Protein AF-A0A9E5P6K0-F1 (afdb_monomer_lite)

Foldseek 3Di:
DFKAWDADDCVPPVRHVHIWIDDPPDTDDDDCVVVVVDDRVQKDADRPDGKDWDWDCPPPNIDIDIDGDTDGPPPPDCDPDPDDDPPPDPDPDD

pLDDT: mean 89.08, std 14.03, range [40.94, 98.5]

Structure (mmCIF, N/CA/C/O backbone):
data_AF-A0A9E5P6K0-F1
#
_entry.id   AF-A0A9E5P6K0-F1
#
loop_
_atom_site.group_PDB
_atom_site.id
_atom_site.type_symbol
_atom_site.label_atom_id
_atom_site.label_alt_id
_atom_site.label_comp_id
_atom_site.label_asym_id
_atom_site.label_entity_id
_atom_site.label_seq_id
_atom_site.pdbx_PDB_ins_code
_atom_site.Cartn_x
_atom_site.Cartn_y
_atom_site.Cartn_z
_atom_site.occupancy
_atom_site.B_iso_or_equiv
_atom_site.auth_seq_id
_atom_site.auth_comp_id
_atom_site.auth_asym_id
_atom_site.auth_atom_id
_atom_site.pdbx_PDB_model_num
ATOM 1 N N . MET A 1 1 ? -0.544 2.211 -20.044 1.00 89.50 1 MET A N 1
ATOM 2 C CA . MET A 1 1 ? -1.616 1.680 -19.180 1.00 89.50 1 MET A CA 1
ATOM 3 C C . MET A 1 1 ? -1.558 2.447 -17.884 1.00 89.50 1 MET A C 1
ATOM 5 O O . MET A 1 1 ? -0.471 2.535 -17.313 1.00 89.50 1 MET A O 1
ATOM 9 N N . GLU A 1 2 ? -2.684 3.022 -17.486 1.00 95.69 2 GLU A N 1
ATOM 10 C CA . GLU A 1 2 ? -2.796 3.753 -16.228 1.00 95.69 2 GLU A CA 1
ATOM 11 C C . GLU A 1 2 ? -2.939 2.773 -15.055 1.00 95.69 2 GLU A C 1
ATOM 13 O O . GLU A 1 2 ? -3.510 1.693 -15.237 1.00 95.69 2 GLU A O 1
ATOM 18 N N . PRO A 1 3 ? -2.366 3.089 -13.885 1.00 98.25 3 PRO A N 1
ATOM 19 C CA . PRO A 1 3 ? -2.643 2.356 -12.660 1.00 98.25 3 PRO A CA 1
ATOM 20 C C . PRO A 1 3 ? -4.055 2.665 -12.140 1.00 98.25 3 PRO A C 1
ATOM 22 O O . PRO A 1 3 ? -4.531 3.793 -12.245 1.00 98.25 3 PRO A O 1
ATOM 25 N N . GLU A 1 4 ? -4.700 1.676 -11.533 1.00 98.19 4 GLU A N 1
ATOM 26 C CA . GLU A 1 4 ? -6.037 1.794 -10.948 1.00 98.19 4 GLU A CA 1
ATOM 27 C C . GLU A 1 4 ? -6.134 1.003 -9.640 1.00 98.19 4 GLU A C 1
ATOM 29 O O . GLU A 1 4 ? -5.419 0.014 -9.438 1.00 98.19 4 GLU A O 1
ATOM 34 N N . PHE A 1 5 ? -7.031 1.437 -8.756 1.00 98.50 5 PHE A N 1
ATOM 35 C CA . PHE A 1 5 ? -7.461 0.617 -7.633 1.00 98.50 5 PHE A CA 1
ATOM 36 C C . PHE A 1 5 ? -8.494 -0.406 -8.100 1.00 98.50 5 PHE A C 1
ATOM 38 O O . PHE A 1 5 ? -9.354 -0.100 -8.925 1.00 98.50 5 PHE A O 1
ATOM 45 N N . ILE A 1 6 ? -8.423 -1.609 -7.544 1.00 97.88 6 ILE A N 1
ATOM 46 C CA . ILE A 1 6 ? -9.421 -2.660 -7.723 1.00 97.88 6 ILE A CA 1
ATOM 47 C C . ILE A 1 6 ? -9.871 -3.170 -6.357 1.00 97.88 6 ILE A C 1
ATOM 49 O O . ILE A 1 6 ? -9.087 -3.203 -5.406 1.00 97.88 6 ILE A O 1
ATOM 53 N N . GLU A 1 7 ? -11.126 -3.589 -6.273 1.00 97.75 7 GLU A N 1
ATOM 54 C CA . GLU A 1 7 ? -11.721 -4.176 -5.076 1.00 97.75 7 GLU A CA 1
ATOM 55 C C . GLU A 1 7 ? -12.084 -5.645 -5.312 1.00 97.75 7 GLU A C 1
ATOM 57 O O . GLU A 1 7 ? -12.384 -6.062 -6.436 1.00 97.75 7 GLU A O 1
ATOM 62 N N . GLY A 1 8 ? -12.016 -6.439 -4.244 1.00 96.31 8 GLY A N 1
ATOM 63 C CA . GLY A 1 8 ? -12.509 -7.811 -4.243 1.00 96.31 8 GLY A CA 1
ATOM 64 C C . GLY A 1 8 ? -14.033 -7.863 -4.127 1.00 96.31 8 GLY A C 1
ATOM 65 O O . GLY A 1 8 ? -14.682 -6.901 -3.720 1.00 96.31 8 GLY A O 1
ATOM 66 N N . ASP A 1 9 ? -14.617 -9.020 -4.446 1.00 97.50 9 ASP A N 1
ATOM 67 C CA . ASP A 1 9 ? -16.030 -9.265 -4.152 1.00 97.50 9 ASP A CA 1
ATOM 68 C C . ASP A 1 9 ? -16.280 -9.113 -2.633 1.00 97.50 9 ASP A C 1
ATOM 70 O O . ASP A 1 9 ? -15.514 -9.673 -1.844 1.00 97.50 9 ASP A O 1
ATOM 74 N N . PRO A 1 10 ? -17.353 -8.430 -2.186 1.00 96.00 10 PRO A N 1
ATOM 75 C CA . PRO A 1 10 ? -17.613 -8.188 -0.761 1.00 96.00 10 PRO A CA 1
ATOM 76 C C . PRO A 1 10 ? -17.707 -9.444 0.127 1.00 96.00 10 PRO A C 1
ATOM 78 O O . PRO A 1 10 ? -17.618 -9.350 1.358 1.00 96.00 10 PRO A O 1
ATOM 81 N N . ARG A 1 11 ? -17.918 -10.623 -0.474 1.00 96.88 11 ARG A N 1
ATOM 82 C CA . ARG A 1 11 ? -17.940 -11.924 0.216 1.00 96.88 11 ARG A CA 1
ATOM 83 C C . ARG A 1 11 ? -16.543 -12.442 0.565 1.00 96.88 11 ARG A C 1
ATOM 85 O O . ARG A 1 11 ? -16.435 -13.356 1.381 1.00 96.88 11 ARG A O 1
ATOM 92 N N . VAL A 1 12 ? -15.485 -11.886 -0.022 1.00 97.88 12 VAL A N 1
ATOM 93 C CA . VAL A 1 12 ? -14.098 -12.225 0.310 1.00 97.88 12 VAL A 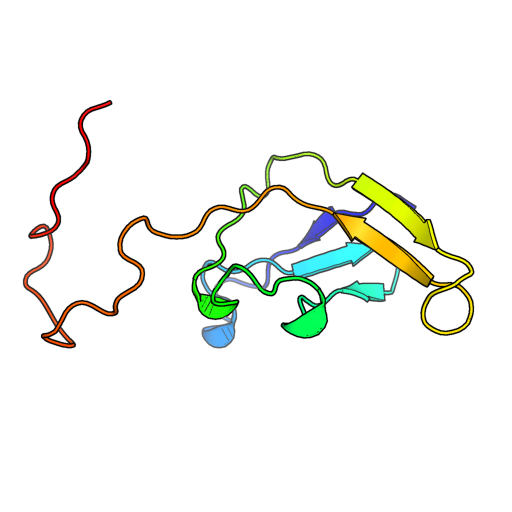CA 1
ATOM 94 C C . VAL A 1 12 ? -13.717 -11.503 1.599 1.00 97.88 12 VAL A C 1
ATOM 96 O O . VAL A 1 12 ? -13.313 -10.347 1.594 1.00 97.88 12 VAL A O 1
ATOM 99 N N . GLU A 1 13 ? -13.866 -12.199 2.726 1.00 97.94 13 GLU A N 1
ATOM 100 C CA . GLU A 1 13 ? -13.601 -11.657 4.068 1.00 97.94 13 GLU A CA 1
ATOM 101 C C . GLU A 1 13 ? -12.223 -10.996 4.188 1.00 97.94 13 GLU A C 1
ATOM 103 O O . GLU A 1 13 ? -12.105 -9.915 4.757 1.00 97.94 13 GLU A O 1
ATOM 108 N N . ALA A 1 14 ? -11.196 -11.639 3.626 1.00 96.69 14 ALA A N 1
ATOM 109 C CA . ALA A 1 14 ? -9.808 -11.199 3.731 1.00 96.69 14 ALA A CA 1
ATOM 110 C C . ALA A 1 14 ? -9.544 -9.832 3.077 1.00 96.69 14 ALA A C 1
ATOM 112 O O . ALA A 1 14 ? -8.631 -9.132 3.505 1.00 96.69 14 ALA A O 1
ATOM 113 N N . ASP A 1 15 ? -10.369 -9.444 2.100 1.00 96.31 15 ASP A N 1
ATOM 114 C CA . ASP A 1 15 ? -10.216 -8.202 1.338 1.00 96.31 15 ASP A CA 1
ATOM 115 C C . ASP A 1 15 ? -11.259 -7.148 1.739 1.00 96.31 15 ASP A C 1
ATOM 117 O O . ASP A 1 15 ? -11.347 -6.080 1.127 1.00 96.31 15 ASP A O 1
ATOM 121 N N . ARG A 1 16 ? -12.087 -7.416 2.760 1.00 95.88 16 ARG A N 1
ATOM 122 C CA . ARG A 1 16 ? -13.165 -6.495 3.123 1.00 95.88 16 ARG A CA 1
ATOM 123 C C . ARG A 1 16 ? -12.601 -5.144 3.562 1.00 95.88 16 ARG A C 1
ATOM 125 O O . ARG A 1 16 ? -11.883 -5.041 4.552 1.00 95.88 16 ARG A O 1
ATOM 132 N N . GLY A 1 17 ? -13.021 -4.091 2.861 1.00 94.44 17 GLY A N 1
ATOM 133 C CA . GLY A 1 17 ? -12.574 -2.722 3.128 1.00 94.44 17 GLY A CA 1
ATOM 134 C C . GLY A 1 17 ? -11.140 -2.444 2.670 1.00 94.44 17 GLY A C 1
ATOM 135 O O . GLY A 1 17 ? -10.585 -1.412 3.044 1.00 94.44 17 GLY A O 1
ATOM 136 N N . ALA A 1 18 ? -10.549 -3.342 1.880 1.00 96.69 18 ALA A N 1
ATOM 137 C CA . ALA A 1 18 ? -9.247 -3.176 1.261 1.00 96.69 18 ALA A CA 1
ATOM 138 C C . ALA A 1 18 ? -9.379 -2.997 -0.258 1.00 96.69 18 ALA A C 1
ATOM 140 O O . ALA A 1 18 ? -10.376 -3.368 -0.876 1.00 96.69 18 ALA A O 1
ATOM 141 N N . VAL A 1 19 ? -8.335 -2.430 -0.856 1.00 97.88 19 VAL A N 1
ATOM 142 C CA . VAL A 1 19 ? -8.164 -2.315 -2.306 1.00 97.88 19 VAL A CA 1
ATOM 143 C C . VAL A 1 19 ? -6.770 -2.795 -2.685 1.00 97.88 19 VAL A C 1
ATOM 145 O O . VAL A 1 19 ? -5.830 -2.669 -1.898 1.00 97.88 19 VAL A O 1
ATOM 148 N N . ALA A 1 20 ? -6.623 -3.300 -3.905 1.00 98.19 20 ALA A N 1
ATOM 149 C CA . ALA A 1 20 ? -5.327 -3.566 -4.516 1.00 98.19 20 ALA A CA 1
ATOM 150 C C . ALA A 1 20 ? -5.030 -2.527 -5.602 1.00 98.19 20 ALA A C 1
ATOM 152 O O . ALA A 1 20 ? -5.940 -1.944 -6.187 1.00 98.19 20 ALA A O 1
ATOM 153 N N . ILE A 1 21 ? -3.749 -2.309 -5.896 1.00 98.44 21 ILE A N 1
ATOM 154 C CA . ILE A 1 21 ? -3.317 -1.491 -7.032 1.00 98.44 21 ILE A CA 1
ATOM 155 C C . ILE A 1 21 ? -2.971 -2.430 -8.183 1.00 98.44 21 ILE A C 1
ATOM 157 O O . ILE A 1 21 ? -2.156 -3.341 -8.014 1.00 98.44 21 ILE A O 1
ATOM 161 N N . ARG A 1 22 ? -3.532 -2.180 -9.369 1.00 98.38 22 ARG A N 1
ATOM 162 C CA . ARG A 1 22 ? -3.089 -2.837 -10.604 1.00 98.38 22 ARG A CA 1
ATOM 163 C C . ARG A 1 22 ? -2.636 -1.835 -11.649 1.00 98.38 22 ARG A C 1
ATOM 165 O O . ARG A 1 22 ? -3.110 -0.705 -11.694 1.00 98.38 22 ARG A O 1
ATOM 172 N N . ARG A 1 23 ? -1.770 -2.282 -12.555 1.00 97.94 23 ARG A N 1
ATOM 173 C CA . ARG A 1 23 ? -1.450 -1.572 -13.799 1.00 97.94 23 ARG A CA 1
ATOM 174 C C . ARG A 1 23 ? -1.340 -2.578 -14.938 1.00 97.94 23 ARG A C 1
ATOM 176 O O . ARG A 1 23 ? -0.325 -3.261 -15.085 1.00 97.94 23 ARG A O 1
ATOM 183 N N . GLY A 1 24 ? -2.385 -2.667 -15.756 1.00 96.44 24 GLY A N 1
ATOM 184 C CA . GLY A 1 24 ? -2.501 -3.743 -16.742 1.00 96.44 24 GLY A CA 1
ATOM 185 C C . GLY A 1 24 ? -2.627 -5.110 -16.053 1.00 96.44 24 GLY A C 1
ATOM 186 O O . GLY A 1 24 ? -3.441 -5.234 -15.142 1.00 96.44 24 GLY A O 1
ATOM 187 N N . PRO A 1 25 ? -1.840 -6.132 -16.442 1.00 96.94 25 PRO A N 1
ATOM 188 C CA . PRO A 1 25 ? -1.924 -7.464 -15.840 1.00 96.94 25 PRO A CA 1
ATOM 189 C C . PRO A 1 25 ? -1.183 -7.586 -14.498 1.00 96.94 25 PRO A C 1
ATOM 191 O O . PRO A 1 25 ? -1.217 -8.650 -13.886 1.00 96.94 25 PRO A O 1
ATOM 194 N N . LEU A 1 26 ? -0.471 -6.542 -14.060 1.00 97.62 26 LEU A N 1
ATOM 195 C CA . LEU A 1 26 ? 0.373 -6.589 -12.866 1.00 97.62 26 LEU A CA 1
ATOM 196 C C . LEU A 1 26 ? -0.369 -6.058 -11.641 1.00 97.62 26 LEU A C 1
ATOM 198 O O . LEU A 1 26 ? -0.905 -4.948 -11.681 1.00 97.62 26 LEU A O 1
ATOM 202 N N . ILE A 1 27 ? -0.328 -6.830 -10.555 1.00 98.19 27 ILE A N 1
ATOM 203 C CA . ILE A 1 27 ? -0.734 -6.410 -9.211 1.00 98.19 27 ILE A CA 1
ATOM 204 C C . ILE A 1 27 ? 0.497 -5.901 -8.462 1.00 98.19 27 ILE A C 1
ATOM 206 O O . ILE A 1 27 ? 1.571 -6.497 -8.545 1.00 98.19 27 ILE A O 1
ATOM 210 N N . TYR A 1 28 ? 0.331 -4.788 -7.759 1.00 97.94 28 TYR A N 1
ATOM 211 C CA . TYR A 1 28 ? 1.375 -4.129 -6.985 1.00 97.94 28 TYR A CA 1
ATOM 212 C C . TYR A 1 28 ? 1.220 -4.417 -5.492 1.00 97.94 28 TYR A C 1
ATOM 214 O O . TYR A 1 28 ? 0.113 -4.641 -5.004 1.00 97.94 28 TYR A O 1
ATOM 222 N N . CYS A 1 29 ? 2.335 -4.342 -4.768 1.00 96.62 29 CYS A N 1
ATOM 223 C CA . CYS A 1 29 ? 2.399 -4.505 -3.319 1.00 96.62 29 CYS A CA 1
ATOM 224 C C . CYS A 1 29 ? 3.084 -3.297 -2.671 1.00 96.62 29 CYS A C 1
ATOM 226 O O . CYS A 1 29 ? 3.861 -2.592 -3.315 1.00 96.62 29 CYS A O 1
ATOM 228 N N . LEU A 1 30 ? 2.815 -3.089 -1.381 1.00 96.56 30 LEU A N 1
ATOM 229 C CA . LEU A 1 30 ? 3.602 -2.198 -0.533 1.00 96.56 30 LEU A CA 1
ATOM 230 C C . LEU A 1 30 ? 4.638 -3.024 0.229 1.00 96.56 30 LEU A C 1
ATOM 232 O O . LEU A 1 30 ? 4.281 -4.007 0.877 1.00 96.56 30 LEU A O 1
ATOM 236 N N . GLU A 1 31 ? 5.901 -2.604 0.196 1.00 96.06 31 GLU A N 1
ATOM 237 C CA . GLU A 1 31 ? 6.980 -3.248 0.947 1.00 96.06 31 GLU A CA 1
ATOM 238 C C . GLU A 1 31 ? 7.566 -2.298 1.999 1.00 96.06 31 GLU A C 1
ATOM 240 O O . GLU A 1 31 ? 7.662 -1.081 1.806 1.00 96.06 31 GLU A O 1
ATOM 245 N N . ALA A 1 32 ? 7.967 -2.855 3.145 1.00 95.38 32 ALA A N 1
ATOM 246 C CA . ALA A 1 32 ? 8.508 -2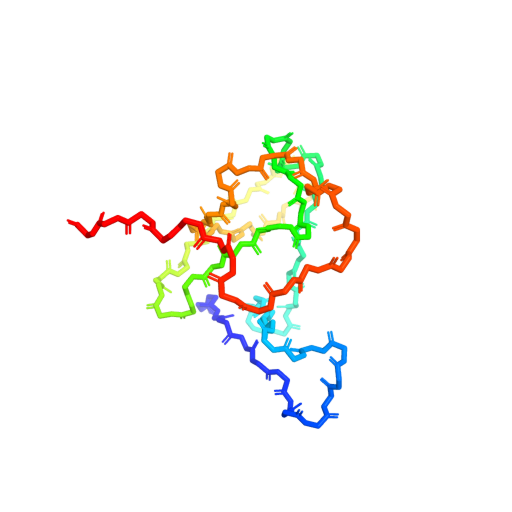.079 4.260 1.00 95.38 32 ALA A CA 1
ATOM 247 C C . ALA A 1 32 ? 9.797 -1.299 3.912 1.00 95.38 32 ALA A C 1
ATOM 249 O O . ALA A 1 32 ? 9.934 -0.167 4.382 1.00 95.38 32 ALA A O 1
ATOM 250 N N . PRO A 1 33 ? 10.733 -1.819 3.083 1.00 94.62 33 PRO A N 1
ATOM 251 C CA . PRO A 1 33 ? 11.917 -1.066 2.666 1.00 94.62 33 PRO A CA 1
ATOM 252 C C . PRO A 1 33 ? 11.617 0.234 1.908 1.00 94.62 33 PRO A C 1
ATOM 254 O O . PRO A 1 33 ? 12.433 1.155 1.990 1.00 94.62 33 PRO A O 1
ATOM 257 N N . ASP A 1 34 ? 10.467 0.326 1.238 1.00 94.56 34 ASP A N 1
ATOM 258 C CA . ASP A 1 34 ? 10.047 1.514 0.481 1.00 94.56 34 ASP A CA 1
ATOM 259 C C . ASP A 1 34 ? 9.180 2.462 1.325 1.00 94.56 34 ASP A C 1
ATOM 261 O O . ASP A 1 34 ? 9.163 3.670 1.104 1.00 94.56 34 ASP A O 1
ATOM 265 N N . ASN A 1 35 ? 8.505 1.930 2.349 1.00 94.38 35 ASN A N 1
ATOM 266 C CA . ASN A 1 35 ? 7.512 2.633 3.168 1.00 94.38 35 ASN A CA 1
ATOM 267 C C . ASN A 1 35 ? 7.924 2.684 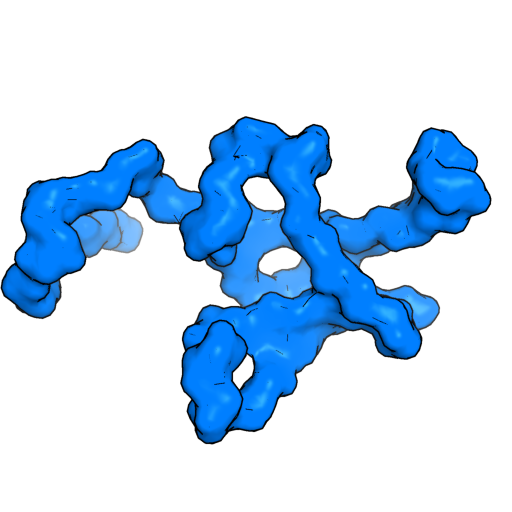4.651 1.00 94.38 35 ASN A C 1
ATOM 269 O O . ASN A 1 35 ? 7.128 2.442 5.554 1.00 94.38 35 ASN A O 1
ATOM 273 N N . ARG A 1 36 ? 9.196 2.995 4.919 1.00 90.50 36 ARG A N 1
ATOM 274 C CA . ARG A 1 36 ? 9.842 2.829 6.241 1.00 90.50 36 ARG A CA 1
ATOM 275 C C . ARG A 1 36 ? 9.217 3.624 7.388 1.00 90.50 36 ARG A C 1
ATOM 277 O O . ARG A 1 36 ? 9.436 3.287 8.545 1.00 90.50 36 ARG A O 1
ATOM 284 N N . ALA A 1 37 ? 8.503 4.701 7.075 1.00 88.12 37 ALA A N 1
ATOM 285 C CA . ALA A 1 37 ? 7.921 5.599 8.069 1.00 88.12 37 ALA A CA 1
ATOM 286 C C . ALA A 1 37 ? 6.560 5.123 8.606 1.00 88.12 37 ALA A C 1
ATOM 288 O O . ALA A 1 37 ? 6.009 5.768 9.495 1.00 88.12 37 ALA A O 1
ATOM 289 N N . VAL A 1 38 ? 5.995 4.041 8.060 1.00 88.69 38 VAL A N 1
ATOM 290 C CA . VAL A 1 38 ? 4.625 3.612 8.357 1.00 88.69 38 VAL A CA 1
ATOM 291 C C . VAL A 1 38 ? 4.540 2.114 8.638 1.00 88.69 38 VAL A C 1
ATOM 293 O O . VAL A 1 38 ? 5.270 1.308 8.063 1.00 88.69 38 VAL A O 1
ATOM 296 N N . ALA A 1 39 ? 3.599 1.725 9.499 1.00 89.31 39 ALA A N 1
ATOM 297 C CA . ALA A 1 39 ? 3.166 0.339 9.601 1.00 89.31 39 ALA A CA 1
ATOM 298 C C . ALA A 1 39 ? 2.227 0.029 8.427 1.00 89.31 39 ALA A C 1
ATOM 300 O O . ALA A 1 39 ? 1.172 0.644 8.299 1.00 89.31 39 ALA A O 1
ATOM 301 N N . LEU A 1 40 ? 2.604 -0.921 7.565 1.00 92.31 40 LEU A N 1
ATOM 302 C CA . LEU A 1 40 ? 1.884 -1.182 6.310 1.00 92.31 40 LEU A CA 1
ATOM 303 C C . LEU A 1 40 ? 0.397 -1.507 6.515 1.00 92.31 40 LEU A C 1
ATOM 305 O O . LEU A 1 40 ? -0.439 -1.029 5.759 1.00 92.31 40 LEU A O 1
ATOM 309 N N . PHE A 1 41 ? 0.063 -2.271 7.558 1.00 90.38 41 PHE A N 1
ATOM 310 C CA . PHE A 1 41 ? -1.323 -2.645 7.869 1.00 90.38 41 PHE A CA 1
ATOM 311 C C . PHE A 1 41 ? -2.192 -1.475 8.346 1.00 90.38 41 PHE A C 1
ATOM 313 O O . PHE A 1 41 ? -3.414 -1.590 8.350 1.00 90.38 41 PHE A O 1
ATOM 320 N N . ASP A 1 42 ? -1.576 -0.360 8.735 1.00 91.31 42 ASP A N 1
ATOM 321 C CA . ASP A 1 42 ? -2.283 0.848 9.150 1.00 91.31 42 ASP A CA 1
ATOM 322 C C . ASP A 1 42 ? -2.456 1.844 7.994 1.00 91.31 42 ASP A C 1
ATOM 324 O O . ASP A 1 42 ? -3.140 2.859 8.154 1.00 91.31 42 ASP A O 1
ATOM 328 N N . VAL A 1 43 ? -1.860 1.571 6.827 1.00 94.12 43 VAL A N 1
ATOM 329 C CA . VAL A 1 43 ? -1.970 2.434 5.651 1.00 94.12 43 VAL A CA 1
ATOM 330 C C . VAL A 1 43 ? -3.399 2.411 5.128 1.00 94.12 43 VAL A C 1
ATOM 332 O O . VAL A 1 43 ? -3.967 1.370 4.807 1.00 94.12 43 VAL A O 1
ATOM 335 N N . ARG A 1 44 ? -3.968 3.604 5.000 1.00 94.88 44 ARG A N 1
ATOM 336 C CA . ARG A 1 44 ? -5.266 3.854 4.380 1.00 94.88 44 ARG A CA 1
ATOM 337 C C . ARG A 1 44 ? -5.070 4.714 3.148 1.00 94.88 44 ARG A C 1
ATOM 339 O O . ARG A 1 44 ? -4.244 5.625 3.152 1.00 94.88 44 ARG A O 1
ATOM 346 N N . VAL A 1 45 ? -5.860 4.455 2.119 1.00 95.94 45 VAL A N 1
ATOM 347 C CA . VAL A 1 45 ? -5.860 5.214 0.867 1.00 95.94 45 VAL A CA 1
ATOM 348 C C . VAL A 1 45 ? -7.283 5.636 0.534 1.00 95.94 45 VAL A C 1
ATOM 350 O O . VAL A 1 45 ? -8.233 4.956 0.910 1.00 95.94 45 VAL A O 1
ATOM 353 N N . ASP A 1 46 ? -7.421 6.757 -0.165 1.00 96.62 46 ASP A N 1
ATOM 354 C CA . ASP A 1 46 ? -8.662 7.124 -0.845 1.00 96.62 46 ASP A CA 1
ATOM 355 C C . ASP A 1 46 ? -8.647 6.497 -2.251 1.00 96.62 46 ASP A C 1
ATOM 357 O O . ASP A 1 46 ? -7.781 6.881 -3.044 1.00 96.62 46 ASP A O 1
ATOM 361 N N . PRO A 1 47 ? -9.541 5.544 -2.583 1.00 96.31 47 PRO A N 1
ATOM 362 C CA . PRO A 1 47 ? -9.591 4.943 -3.915 1.00 96.31 47 PRO A CA 1
ATOM 363 C C . PRO A 1 47 ? -10.006 5.919 -5.026 1.00 96.31 47 PRO A C 1
ATOM 365 O O . PRO A 1 47 ? -9.784 5.628 -6.199 1.00 96.31 47 PRO A O 1
ATOM 368 N N . GLY A 1 48 ? -10.589 7.075 -4.683 1.00 96.19 48 GLY A N 1
ATOM 369 C CA . GLY A 1 48 ? -10.948 8.125 -5.638 1.00 96.19 48 GLY A CA 1
ATOM 370 C C . GLY A 1 48 ? -9.767 8.989 -6.093 1.00 96.19 48 GLY A C 1
ATOM 371 O O . GLY A 1 48 ? -9.913 9.792 -7.016 1.00 96.19 48 GLY A O 1
ATOM 372 N N . GLN A 1 49 ? -8.593 8.848 -5.468 1.00 97.50 49 GLN A N 1
ATOM 373 C CA . GLN A 1 49 ? -7.416 9.630 -5.834 1.00 97.50 49 GLN A CA 1
ATOM 374 C C . GLN A 1 49 ? -6.780 9.144 -7.144 1.00 97.50 49 GLN A C 1
ATOM 376 O O . GLN A 1 49 ? -6.812 7.963 -7.488 1.00 97.50 49 GLN A O 1
ATOM 381 N N . GLN A 1 50 ? -6.073 10.046 -7.825 1.00 96.62 50 GLN A N 1
ATOM 382 C CA . GLN A 1 50 ? -5.246 9.666 -8.964 1.00 96.62 50 GLN A CA 1
ATOM 383 C C . GLN A 1 50 ? -3.930 9.017 -8.511 1.00 96.62 50 GLN A C 1
ATOM 385 O O . GLN A 1 50 ? -3.175 9.586 -7.717 1.00 96.62 50 GLN A O 1
ATOM 390 N N . LEU A 1 51 ? -3.629 7.852 -9.082 1.00 98.25 51 LEU A N 1
ATOM 391 C CA . LEU A 1 51 ? -2.356 7.155 -8.924 1.00 98.25 51 LEU A CA 1
ATOM 392 C C . LEU A 1 51 ? -1.304 7.711 -9.895 1.00 98.25 51 LEU A C 1
ATOM 394 O O . LEU A 1 51 ? -1.609 8.022 -11.046 1.00 98.25 51 LEU A O 1
ATOM 398 N N . ARG A 1 52 ? -0.047 7.821 -9.448 1.00 97.94 52 ARG A N 1
ATOM 399 C CA . ARG A 1 52 ? 1.087 8.214 -10.305 1.00 97.94 52 ARG A CA 1
ATOM 400 C C . ARG A 1 52 ? 1.961 7.008 -10.592 1.00 97.94 52 ARG A C 1
ATOM 402 O O . ARG A 1 52 ? 2.160 6.179 -9.715 1.00 97.94 52 ARG A O 1
ATOM 409 N N . SER A 1 53 ? 2.518 6.919 -11.797 1.00 97.75 53 SER A N 1
ATOM 410 C CA . SER A 1 53 ? 3.495 5.878 -12.122 1.00 97.75 53 SER A CA 1
ATOM 411 C C . SER A 1 53 ? 4.724 6.450 -12.815 1.00 97.75 53 SER A C 1
ATOM 413 O O . SER A 1 53 ? 4.619 7.390 -13.601 1.00 97.75 53 SER A O 1
ATOM 415 N N . SER A 1 54 ? 5.896 5.895 -12.512 1.00 97.44 54 SER A N 1
ATOM 416 C CA . SER A 1 54 ? 7.171 6.289 -13.118 1.00 97.44 54 SER A CA 1
ATOM 417 C C . SER A 1 54 ? 8.059 5.067 -13.341 1.0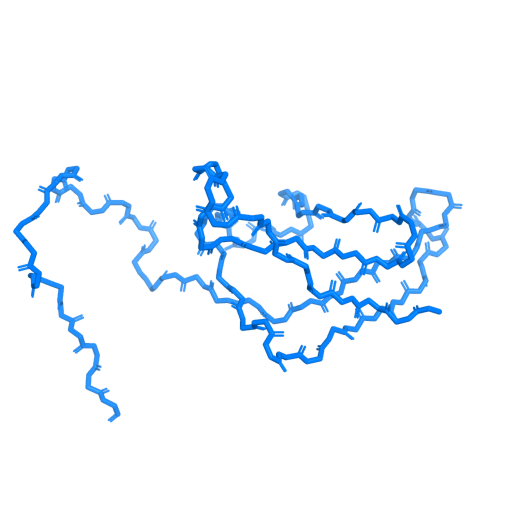0 97.44 54 SER A C 1
ATOM 419 O O . SER A 1 54 ? 8.035 4.113 -12.565 1.00 97.44 54 SER A O 1
ATOM 421 N N . HIS A 1 55 ? 8.811 5.046 -14.443 1.00 97.44 55 HIS A N 1
ATOM 422 C CA . HIS A 1 55 ? 9.751 3.961 -14.722 1.00 97.44 55 HIS A CA 1
ATOM 423 C C . HIS A 1 55 ? 11.108 4.244 -14.070 1.00 97.44 55 HIS A C 1
ATOM 425 O O . HIS A 1 55 ? 11.658 5.333 -14.228 1.00 97.44 55 HIS A O 1
ATOM 431 N N . ARG A 1 56 ? 11.635 3.258 -13.345 1.00 97.25 56 ARG A N 1
ATOM 432 C CA . ARG A 1 56 ? 12.891 3.303 -12.596 1.00 97.25 56 ARG A CA 1
ATOM 433 C C . ARG A 1 56 ? 13.834 2.243 -13.142 1.00 97.25 56 ARG A C 1
ATOM 435 O O . ARG A 1 56 ? 13.671 1.060 -12.858 1.00 97.25 56 ARG A O 1
ATOM 442 N N . THR A 1 57 ? 14.807 2.672 -13.940 1.00 97.50 57 THR A N 1
ATOM 443 C CA . THR A 1 57 ? 15.806 1.791 -14.573 1.00 97.50 57 THR A CA 1
ATOM 444 C C . THR A 1 57 ? 16.785 1.184 -13.568 1.00 97.50 57 THR A C 1
ATOM 446 O O . THR A 1 57 ? 17.384 0.149 -13.838 1.00 97.50 57 THR A O 1
ATOM 449 N N . ASP A 1 58 ? 16.934 1.818 -12.408 1.00 96.19 58 ASP A N 1
ATOM 450 C CA . ASP A 1 58 ? 17.841 1.454 -11.322 1.00 96.19 58 ASP A CA 1
ATOM 451 C C . ASP A 1 58 ? 17.241 0.457 -10.318 1.00 96.19 58 ASP A C 1
ATOM 453 O O . ASP A 1 58 ? 17.948 -0.034 -9.440 1.00 96.19 58 ASP A O 1
ATOM 457 N N . LEU A 1 59 ? 15.951 0.135 -10.445 1.00 95.25 59 LEU A N 1
ATOM 458 C CA . LEU A 1 59 ? 15.240 -0.754 -9.534 1.00 95.25 59 LEU A CA 1
ATOM 459 C C . LEU A 1 59 ? 14.855 -2.051 -10.244 1.00 95.25 59 LEU A C 1
ATOM 461 O O . LEU A 1 59 ? 14.186 -2.011 -11.274 1.00 95.25 59 LEU A O 1
ATOM 465 N N . LEU A 1 60 ? 15.254 -3.195 -9.673 1.00 91.12 60 LEU A N 1
ATOM 466 C CA . LEU A 1 60 ? 14.840 -4.540 -10.106 1.00 91.12 60 LEU A CA 1
ATOM 467 C C . LEU A 1 60 ? 14.904 -4.750 -11.636 1.00 91.12 60 LEU A C 1
ATOM 469 O O . LEU A 1 60 ? 13.955 -5.237 -12.244 1.00 91.12 60 LEU A O 1
ATOM 473 N N . ASN A 1 61 ? 16.034 -4.391 -12.258 1.00 93.94 61 ASN A N 1
ATOM 474 C CA . ASN A 1 61 ? 16.271 -4.476 -13.711 1.00 93.94 61 ASN A CA 1
ATOM 475 C C . ASN A 1 61 ? 15.348 -3.604 -14.585 1.00 93.94 61 ASN A C 1
ATOM 477 O O . ASN A 1 61 ? 15.156 -3.902 -15.763 1.00 93.94 61 ASN A O 1
ATOM 481 N N . GLY A 1 62 ? 14.798 -2.519 -14.040 1.00 95.50 62 GLY A N 1
ATOM 482 C CA . GLY A 1 62 ? 13.919 -1.612 -14.769 1.00 95.50 62 GLY A CA 1
ATOM 483 C C . GLY A 1 62 ? 12.450 -1.902 -14.501 1.00 95.50 62 GLY A C 1
ATOM 484 O O . GLY A 1 62 ? 11.793 -2.612 -15.260 1.00 95.50 62 GLY A O 1
ATOM 485 N N . LEU A 1 63 ? 11.907 -1.292 -13.449 1.00 96.12 63 LEU A N 1
ATOM 486 C CA . LEU A 1 63 ? 10.524 -1.484 -13.019 1.00 96.12 63 LEU A CA 1
ATOM 487 C C . LEU A 1 63 ? 9.737 -0.172 -13.082 1.00 96.12 63 LEU A C 1
ATOM 489 O O . LEU A 1 63 ? 10.248 0.905 -12.791 1.00 96.12 63 LEU A O 1
ATOM 493 N N . THR A 1 64 ? 8.454 -0.245 -13.427 1.00 97.50 64 THR A N 1
ATOM 494 C CA . THR A 1 64 ? 7.530 0.867 -13.176 1.00 97.50 64 THR A CA 1
ATOM 495 C C . THR A 1 64 ? 7.045 0.825 -11.734 1.00 97.50 64 THR A C 1
ATOM 497 O O . THR A 1 64 ? 6.400 -0.146 -11.350 1.00 97.50 64 THR A O 1
ATOM 500 N N . VAL A 1 65 ? 7.297 1.890 -10.977 1.00 97.81 65 VAL A N 1
ATOM 501 C CA . VAL A 1 65 ? 6.786 2.116 -9.618 1.00 97.81 65 VAL A CA 1
ATOM 502 C C . VAL A 1 65 ? 5.453 2.857 -9.695 1.00 97.81 65 VAL A C 1
ATOM 504 O O . VAL A 1 65 ? 5.249 3.673 -10.599 1.00 97.81 65 VAL A O 1
ATOM 507 N N . VAL A 1 66 ? 4.548 2.569 -8.758 1.00 98.25 66 VAL A N 1
ATOM 508 C CA . VAL A 1 66 ? 3.279 3.286 -8.586 1.00 98.25 66 VAL A CA 1
ATOM 509 C C . VAL A 1 66 ? 3.270 3.953 -7.216 1.00 98.25 66 VAL A C 1
ATOM 511 O O . VAL A 1 66 ? 3.594 3.322 -6.215 1.00 98.25 66 VAL A O 1
ATOM 514 N N . GLU A 1 67 ? 2.893 5.227 -7.178 1.00 97.69 67 GLU A N 1
ATOM 515 C CA . GLU A 1 67 ? 2.805 6.034 -5.967 1.00 97.69 67 GLU A CA 1
ATOM 516 C C . GLU A 1 67 ? 1.356 6.459 -5.709 1.00 97.69 67 GLU A C 1
ATOM 518 O O . GLU A 1 67 ? 0.655 6.933 -6.610 1.00 97.69 67 GLU A O 1
ATOM 523 N N . ALA A 1 68 ? 0.943 6.356 -4.447 1.00 96.62 68 ALA A N 1
ATOM 524 C CA . ALA A 1 68 ? -0.338 6.825 -3.935 1.00 96.62 68 ALA A CA 1
ATOM 525 C C . ALA A 1 68 ? -0.111 7.695 -2.695 1.00 96.62 68 ALA A C 1
ATOM 527 O O . ALA A 1 68 ? 0.863 7.512 -1.963 1.00 96.62 68 ALA A O 1
ATOM 528 N N . ARG A 1 69 ? -1.021 8.632 -2.426 1.00 95.88 69 ARG A N 1
ATOM 529 C CA . ARG A 1 69 ? -1.090 9.278 -1.114 1.00 95.88 69 ARG A CA 1
ATOM 530 C C . ARG A 1 69 ? -1.814 8.332 -0.161 1.00 95.88 69 ARG A C 1
ATOM 532 O O . ARG A 1 69 ? -2.931 7.892 -0.436 1.00 95.88 69 ARG A O 1
ATOM 539 N N . GLY A 1 70 ? -1.164 8.035 0.955 1.00 93.56 70 GLY A N 1
ATOM 540 C CA . GLY A 1 70 ? -1.739 7.274 2.055 1.00 93.56 70 GLY A CA 1
ATOM 541 C C . GLY A 1 70 ? -1.776 8.097 3.336 1.00 93.56 70 GLY A C 1
ATOM 542 O O . GLY A 1 70 ? -1.059 9.088 3.477 1.00 93.56 70 GLY A O 1
ATOM 543 N N . ALA A 1 71 ? -2.606 7.666 4.275 1.00 92.62 71 ALA A N 1
ATOM 544 C CA . ALA A 1 71 ? -2.638 8.163 5.640 1.00 92.62 71 ALA A CA 1
ATOM 545 C C . ALA A 1 71 ? -2.491 6.991 6.610 1.00 92.62 71 ALA A C 1
ATOM 547 O O . ALA A 1 71 ? -2.931 5.878 6.324 1.00 92.62 71 ALA A O 1
ATOM 548 N N . VAL A 1 72 ? -1.912 7.261 7.774 1.00 89.94 72 VAL A N 1
ATOM 549 C CA . VAL A 1 72 ? -1.914 6.343 8.916 1.00 89.94 72 VAL A CA 1
ATOM 550 C C . VAL A 1 72 ? -2.686 6.985 10.070 1.00 89.94 72 VAL A C 1
ATOM 552 O O . VAL A 1 72 ? -2.745 8.216 10.150 1.00 89.94 72 VAL A O 1
ATOM 555 N N . PRO A 1 73 ? -3.309 6.200 10.963 1.00 82.00 73 PRO A N 1
ATOM 556 C CA . PRO A 1 73 ? -3.880 6.722 12.196 1.00 82.00 73 PRO A CA 1
ATOM 557 C C . PRO A 1 73 ? -2.831 7.509 12.995 1.00 82.00 73 PRO A C 1
ATOM 559 O O . PRO A 1 73 ? -1.683 7.088 13.100 1.00 82.00 73 PRO A O 1
ATOM 562 N N . ALA A 1 74 ? -3.237 8.638 13.584 1.00 69.38 74 ALA A N 1
ATOM 563 C CA . ALA A 1 74 ? -2.356 9.481 14.401 1.00 69.38 74 ALA A CA 1
ATOM 564 C C . ALA A 1 74 ? -1.822 8.758 15.656 1.00 69.38 74 ALA A C 1
ATOM 566 O O . ALA A 1 74 ? -0.760 9.097 16.172 1.00 69.38 74 ALA A O 1
ATOM 567 N N . GLU A 1 75 ? -2.542 7.743 16.137 1.00 63.44 75 GLU A N 1
ATOM 568 C CA . GLU A 1 75 ? -2.104 6.890 17.238 1.00 63.44 75 GLU A CA 1
ATOM 569 C C . GLU A 1 75 ? -1.252 5.740 16.688 1.00 63.44 75 GLU A C 1
ATOM 571 O O . GLU A 1 75 ? -1.763 4.683 16.327 1.00 63.44 75 GLU A O 1
ATOM 576 N N . GLY A 1 76 ? 0.068 5.939 16.649 1.00 55.53 76 GLY A N 1
ATOM 577 C CA . GLY A 1 76 ? 1.063 4.917 16.29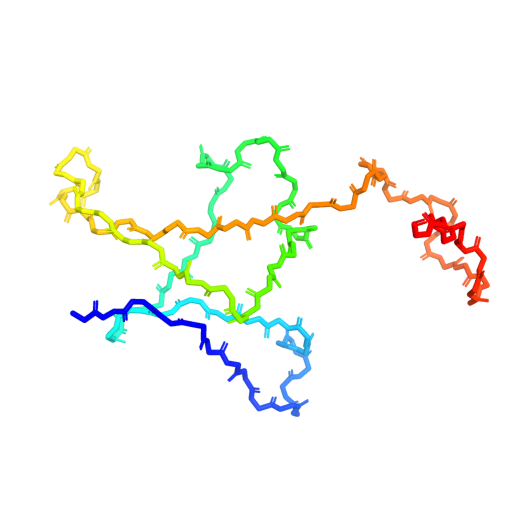4 1.00 55.53 76 GLY A CA 1
ATOM 578 C C . GLY A 1 76 ? 1.223 3.793 17.326 1.00 55.53 76 GLY A C 1
ATOM 579 O O . GLY A 1 76 ? 2.303 3.227 17.457 1.00 55.53 76 GLY A O 1
ATOM 580 N N . ASN A 1 77 ? 0.188 3.487 18.104 1.00 56.75 77 ASN A N 1
ATOM 581 C CA . ASN A 1 77 ? 0.242 2.477 19.146 1.00 56.75 77 ASN A CA 1
ATOM 582 C C . ASN A 1 77 ? -1.133 1.822 19.250 1.00 56.75 77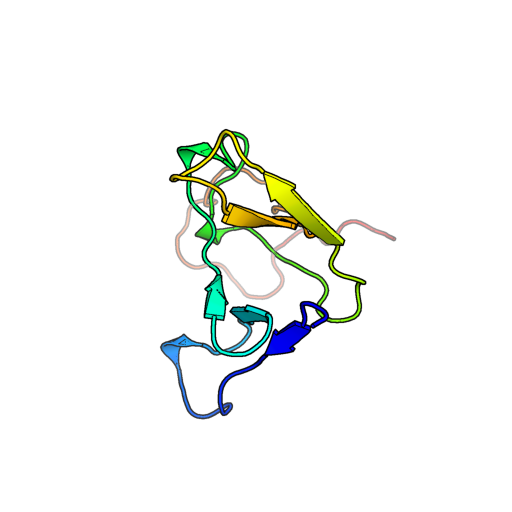 ASN A C 1
ATOM 584 O O . ASN A 1 77 ? -2.106 2.516 19.533 1.00 56.75 77 ASN A O 1
ATOM 588 N N . ARG A 1 78 ? -1.221 0.505 19.010 1.00 61.97 78 ARG A N 1
ATOM 589 C CA . ARG A 1 78 ? -2.454 -0.270 19.225 1.00 61.97 78 ARG A CA 1
ATOM 590 C C . ARG A 1 78 ? -2.907 -0.023 20.660 1.00 61.97 78 ARG A C 1
ATOM 592 O O . ARG A 1 78 ? -2.224 -0.473 21.580 1.00 61.97 78 ARG A O 1
ATOM 599 N N . PRO A 1 79 ? -3.991 0.723 20.887 1.00 59.88 79 PRO A N 1
ATOM 600 C CA . PRO A 1 79 ? -4.198 1.257 22.208 1.00 59.88 79 PRO A CA 1
ATOM 601 C C . PRO A 1 79 ? -4.887 0.152 23.025 1.00 59.88 79 PRO A C 1
ATOM 603 O O . PRO A 1 79 ? -6.058 -0.149 22.810 1.00 59.88 79 PRO A O 1
ATOM 606 N N . GLU A 1 80 ? -4.139 -0.487 23.934 1.00 68.25 80 GLU A N 1
ATOM 607 C CA . GLU A 1 80 ? -4.669 -1.412 24.953 1.00 68.25 80 GLU A CA 1
ATOM 608 C C . GLU A 1 80 ? -5.915 -0.788 25.607 1.00 68.25 80 GLU A C 1
ATOM 610 O O . GLU A 1 80 ? -5.893 0.409 25.923 1.00 68.25 80 GLU A O 1
ATOM 615 N N . PRO A 1 81 ? -7.026 -1.520 25.794 1.00 81.06 81 PRO A N 1
ATOM 616 C CA . PRO A 1 81 ? -7.224 -2.954 25.541 1.00 81.06 81 PRO A CA 1
ATOM 617 C C . PRO A 1 81 ? -7.494 -3.312 24.066 1.00 81.06 81 PRO A C 1
ATOM 619 O O . PRO A 1 81 ? -7.992 -2.487 23.300 1.00 81.06 81 PRO A O 1
ATOM 622 N N . LEU A 1 82 ? -7.253 -4.583 23.703 1.00 83.12 82 LEU A N 1
ATOM 623 C CA . LEU A 1 82 ? -7.537 -5.159 22.371 1.00 83.12 82 LEU A CA 1
ATOM 624 C C . LEU A 1 82 ? -8.973 -4.895 21.876 1.00 83.12 82 LEU A C 1
ATOM 626 O O . LEU A 1 82 ? -9.185 -4.677 20.685 1.00 83.12 82 LEU A O 1
ATOM 630 N N . TYR A 1 83 ? -9.950 -4.898 22.786 1.00 83.94 83 TYR A N 1
ATOM 631 C CA . TYR A 1 83 ? -11.353 -4.588 22.505 1.00 83.94 83 TYR A CA 1
ATOM 632 C C . TYR A 1 83 ? -11.816 -3.420 23.371 1.00 83.94 83 TYR A C 1
ATOM 634 O O . TYR A 1 83 ? -11.539 -3.385 24.567 1.00 83.94 83 TYR A O 1
ATOM 642 N N . ARG A 1 84 ? -12.564 -2.485 22.782 1.00 78.75 84 ARG A N 1
ATOM 643 C CA . ARG A 1 84 ? -13.090 -1.289 23.456 1.00 78.75 84 ARG A CA 1
ATOM 644 C C . ARG A 1 84 ? -14.588 -1.156 23.219 1.00 78.75 84 ARG A C 1
ATOM 646 O O . ARG A 1 84 ? -15.112 -1.669 22.232 1.00 78.75 84 ARG A O 1
ATOM 653 N N . THR A 1 85 ? -15.265 -0.423 24.099 1.00 88.31 85 THR A N 1
ATOM 654 C CA . THR A 1 85 ? -16.661 -0.027 23.889 1.00 88.31 85 THR A CA 1
ATOM 655 C C . THR A 1 85 ? -16.782 0.785 22.599 1.00 88.31 85 THR A C 1
ATOM 657 O O . THR A 1 85 ? -16.030 1.736 22.379 1.00 88.31 85 THR A O 1
ATOM 660 N N . ALA A 1 86 ? -17.731 0.421 21.737 1.00 83.94 86 ALA A N 1
ATOM 661 C CA . ALA A 1 86 ? -17.969 1.136 20.488 1.00 83.94 86 ALA A CA 1
ATOM 662 C C . ALA A 1 86 ? -18.268 2.627 20.748 1.00 83.94 86 ALA A C 1
ATOM 664 O O . ALA A 1 86 ? -19.026 2.964 21.654 1.00 83.94 86 ALA A O 1
ATOM 665 N N . GLY A 1 87 ? -17.658 3.517 19.957 1.00 78.50 87 GLY A N 1
ATOM 666 C CA . GLY A 1 87 ? -17.836 4.972 20.076 1.00 78.50 87 GLY A CA 1
ATOM 667 C C . GLY A 1 87 ? -16.922 5.673 21.089 1.00 78.50 87 GLY A C 1
ATOM 668 O O . GLY A 1 87 ? -16.973 6.890 21.197 1.00 78.50 87 GLY A O 1
ATOM 669 N N . SER A 1 88 ? -16.038 4.957 21.792 1.00 75.94 88 SER A N 1
ATOM 670 C CA . SER A 1 88 ? -15.151 5.557 22.804 1.00 75.94 88 SER A CA 1
ATOM 671 C C . SER A 1 88 ? -13.939 6.320 22.242 1.00 75.94 88 SER A C 1
ATOM 673 O O . SER A 1 88 ? -13.060 6.711 23.010 1.00 75.94 88 SER A O 1
ATOM 675 N N . ARG A 1 89 ? -13.811 6.467 20.916 1.00 65.56 89 ARG A N 1
ATOM 676 C CA . ARG A 1 89 ? -12.679 7.163 20.287 1.00 65.56 89 ARG A CA 1
ATOM 677 C C . ARG A 1 89 ? -13.017 8.644 20.174 1.00 65.56 89 ARG A C 1
ATOM 679 O O . ARG A 1 89 ? -14.057 8.972 19.613 1.00 65.56 89 ARG A O 1
ATOM 686 N N . ALA A 1 90 ? -12.135 9.515 20.666 1.00 58.44 90 ALA A N 1
ATOM 687 C CA . ALA A 1 90 ? -12.239 10.941 20.384 1.00 58.44 90 ALA A CA 1
ATOM 688 C C . ALA A 1 90 ? -12.242 11.121 18.859 1.00 58.44 90 ALA A C 1
ATOM 690 O O . ALA A 1 90 ? -11.294 10.731 18.171 1.00 58.44 90 ALA A O 1
ATOM 691 N N . VAL A 1 91 ? -13.353 11.618 18.324 1.00 52.12 91 VAL A N 1
ATOM 692 C CA . VAL A 1 91 ? -13.440 12.027 16.926 1.00 52.12 91 VAL A CA 1
ATOM 693 C C . VAL A 1 91 ? -12.807 13.416 16.884 1.00 52.12 91 VAL A C 1
ATOM 695 O O . VAL A 1 91 ? -13.275 14.279 17.627 1.00 52.12 91 VAL A O 1
ATOM 698 N N . PRO A 1 92 ? -11.732 13.651 16.113 1.00 46.41 92 PRO A N 1
ATOM 699 C CA . PRO A 1 92 ? -11.247 15.010 15.913 1.00 46.41 92 PRO A CA 1
ATOM 700 C C . PRO A 1 92 ? -12.398 15.836 15.329 1.00 46.41 92 PRO A C 1
ATOM 702 O O . PRO A 1 92 ? -13.018 15.400 14.356 1.00 46.41 92 PRO A O 1
ATOM 705 N N . GLU A 1 93 ? -12.723 16.969 15.953 1.00 44.88 93 GLU A N 1
ATOM 706 C CA . GLU A 1 93 ? -13.666 17.925 15.369 1.00 44.88 93 GLU A CA 1
ATOM 707 C C . GLU A 1 93 ? -13.112 18.423 14.021 1.00 44.88 93 GLU A C 1
ATOM 709 O O . GLU A 1 93 ? -11.894 18.537 13.855 1.00 44.88 93 GLU A O 1
ATOM 714 N N . LEU A 1 94 ? -14.022 18.616 13.058 1.00 40.94 94 LEU A N 1
ATOM 715 C CA . LEU A 1 94 ? -13.739 19.015 11.672 1.00 40.94 94 LEU A CA 1
ATOM 716 C C . LEU A 1 94 ? -13.069 20.390 11.571 1.00 40.94 94 LEU A C 1
ATOM 718 O O . LEU A 1 94 ? -13.499 21.307 12.305 1.00 40.94 94 LEU A O 1
#

Secondary structure (DSSP, 8-state):
--EEEE---TT-GGGTT--EEEETTEEE---TTT-TTS-GGG-EE-TTSPPEEEEETTSTTTEEEEE--EE--S--S--SSSS--TT-S-PPP-

Sequence (94 aa):
MEPEFIEGDPRVEADRGAVAIRRGPLIYCLEAPDNRAVALFDVRVDPGQQLRSSHRTDLLNGLTVVEARGAVPAEGNRPEPLYRTAGSRAVPEL

Radius of gyration: 16.42 Å; chains: 1; bounding box: 36×31×45 Å